Protein AF-A0AAD4HEG7-F1 (afdb_monomer)

Sequence (80 aa):
VCAVCLGRHNHSFIECPADRLWDNFYPTVSKRVAKQLLIRSSDKPLCMDWQQGKSCPARSHDEKHLCSGCLSLSHGAQSC

Organism: NCBI:txid1912939

pLDDT: mean 90.41, std 4.84, range [70.56, 96.0]

Structure (mmCIF, N/CA/C/O backbone):
data_AF-A0AAD4HEG7-F1
#
_entry.id   AF-A0AAD4HEG7-F1
#
loop_
_atom_site.group_PDB
_atom_site.id
_atom_site.type_symbol
_atom_site.label_atom_id
_atom_site.label_alt_id
_atom_site.label_comp_id
_atom_site.label_asym_id
_atom_site.label_entity_id
_atom_site.label_seq_id
_atom_site.pdbx_PDB_ins_code
_atom_site.Cartn_x
_atom_site.Cartn_y
_atom_site.Cartn_z
_atom_site.occupancy
_atom_site.B_iso_or_equiv
_atom_site.auth_seq_id
_atom_site.auth_comp_id
_atom_site.auth_asym_id
_atom_site.auth_atom_id
_atom_site.pdbx_PDB_model_num
ATOM 1 N N . VAL A 1 1 ? 11.560 -5.759 4.603 1.00 86.62 1 VAL A N 1
ATOM 2 C CA . VAL A 1 1 ? 10.765 -4.600 5.070 1.00 86.62 1 VAL A CA 1
ATOM 3 C C . VAL A 1 1 ? 9.298 -4.939 4.89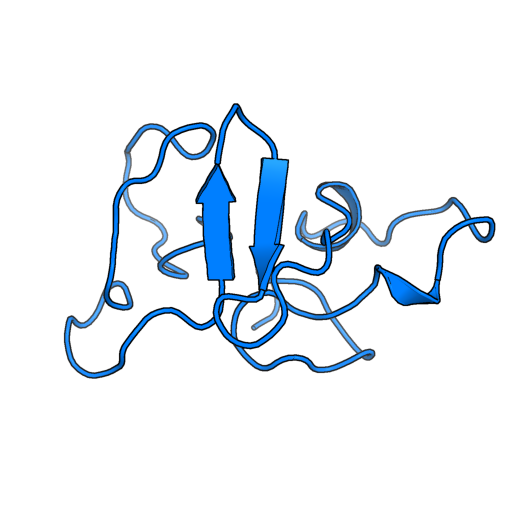0 1.00 86.62 1 VAL A C 1
ATOM 5 O O . VAL A 1 1 ? 8.945 -5.472 3.844 1.00 86.62 1 VAL A O 1
ATOM 8 N N . CYS A 1 2 ? 8.465 -4.677 5.891 1.00 92.06 2 CYS A N 1
ATOM 9 C CA . CYS A 1 2 ? 7.016 -4.758 5.762 1.00 92.06 2 CYS A CA 1
ATOM 10 C C . CYS A 1 2 ? 6.489 -3.566 4.962 1.00 92.06 2 CYS A C 1
ATOM 12 O O . CYS A 1 2 ? 6.780 -2.429 5.312 1.00 92.06 2 CYS A O 1
ATOM 14 N N . ALA A 1 3 ? 5.663 -3.800 3.943 1.00 93.12 3 ALA A N 1
ATOM 15 C CA . ALA A 1 3 ? 5.060 -2.710 3.177 1.00 93.12 3 ALA A CA 1
ATOM 16 C C . ALA A 1 3 ? 4.045 -1.876 3.990 1.00 93.12 3 ALA A C 1
ATOM 18 O O . ALA A 1 3 ? 3.753 -0.746 3.622 1.00 93.12 3 ALA A O 1
ATOM 19 N N . VAL A 1 4 ? 3.514 -2.405 5.096 1.00 94.50 4 VAL A N 1
ATOM 20 C CA . VAL A 1 4 ? 2.537 -1.692 5.935 1.00 94.50 4 VAL A CA 1
ATOM 21 C C . VAL A 1 4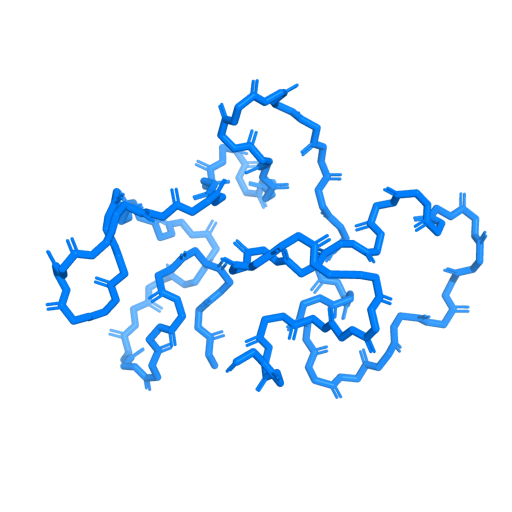 ? 3.244 -0.791 6.947 1.00 94.50 4 VAL A C 1
ATOM 23 O O . VAL A 1 4 ? 3.108 0.425 6.882 1.00 94.50 4 VAL A O 1
ATOM 26 N N . CYS A 1 5 ? 4.036 -1.366 7.858 1.00 94.12 5 CYS A N 1
ATOM 27 C CA . CYS A 1 5 ? 4.669 -0.608 8.946 1.00 94.12 5 CYS A CA 1
ATOM 28 C C . CYS A 1 5 ? 6.113 -0.161 8.664 1.00 94.12 5 CYS A C 1
ATOM 30 O O . CYS A 1 5 ? 6.754 0.405 9.546 1.00 94.12 5 CYS A O 1
ATOM 32 N N . LEU A 1 6 ? 6.667 -0.470 7.486 1.00 92.06 6 LEU A N 1
ATOM 33 C CA . LEU A 1 6 ? 8.067 -0.208 7.106 1.00 92.06 6 LEU A CA 1
ATOM 34 C C . LEU A 1 6 ? 9.125 -0.857 8.023 1.00 92.06 6 LEU A C 1
ATOM 36 O O . LEU A 1 6 ? 10.324 -0.628 7.881 1.00 92.06 6 LEU A O 1
ATOM 40 N N . GLY A 1 7 ? 8.709 -1.738 8.934 1.00 90.25 7 GLY A N 1
ATOM 41 C CA . GLY A 1 7 ? 9.600 -2.444 9.848 1.00 90.25 7 GLY A CA 1
ATOM 42 C C . GLY A 1 7 ? 10.411 -3.552 9.175 1.00 90.25 7 GLY A C 1
ATOM 43 O O . GLY A 1 7 ? 9.986 -4.168 8.194 1.00 90.25 7 GLY A O 1
ATOM 44 N N . ARG A 1 8 ? 11.586 -3.851 9.737 1.00 89.12 8 ARG A N 1
ATOM 45 C CA . ARG A 1 8 ? 12.450 -4.984 9.341 1.00 89.12 8 ARG A CA 1
ATOM 46 C C . ARG A 1 8 ? 12.388 -6.170 10.314 1.00 89.12 8 ARG A C 1
ATOM 48 O O . ARG A 1 8 ? 13.211 -7.072 10.223 1.00 89.12 8 ARG A O 1
ATOM 55 N N . HIS A 1 9 ? 11.425 -6.168 11.230 1.00 88.50 9 HIS A N 1
ATOM 56 C CA . HIS A 1 9 ? 11.232 -7.231 12.213 1.00 88.50 9 HIS A CA 1
ATOM 57 C C . HIS A 1 9 ? 10.405 -8.398 11.653 1.00 88.50 9 HIS A C 1
ATOM 59 O O . HIS A 1 9 ? 9.742 -8.273 10.623 1.00 88.50 9 HIS A O 1
ATOM 65 N N . ASN A 1 10 ? 10.461 -9.539 12.342 1.00 86.69 10 ASN A N 1
ATOM 66 C CA . ASN A 1 10 ? 9.739 -10.747 11.958 1.00 86.69 10 ASN A CA 1
ATOM 67 C C . ASN A 1 10 ? 8.250 -10.639 12.335 1.00 86.69 10 ASN A C 1
ATOM 69 O O . ASN A 1 10 ? 7.924 -10.485 13.511 1.00 86.69 10 ASN A O 1
ATOM 73 N N . HIS A 1 11 ? 7.365 -10.710 11.338 1.00 89.06 11 HIS A N 1
ATOM 74 C CA . HIS A 1 11 ? 5.919 -10.897 11.488 1.00 89.06 11 HIS A CA 1
ATOM 75 C C . HIS A 1 11 ? 5.297 -11.375 10.163 1.00 89.06 11 HIS A C 1
ATOM 77 O O . HIS A 1 11 ? 5.973 -11.437 9.134 1.00 89.06 11 HIS A O 1
ATOM 83 N N . SER A 1 12 ? 3.982 -11.629 10.142 1.00 87.94 12 SER A N 1
ATOM 84 C CA . SER A 1 12 ? 3.256 -11.903 8.893 1.00 87.94 12 SER A CA 1
ATOM 85 C C . SER A 1 12 ? 3.140 -10.643 8.020 1.00 87.94 12 SER A C 1
ATOM 87 O O . SER A 1 12 ? 2.320 -9.765 8.273 1.00 87.94 12 SER A O 1
ATOM 89 N N . PHE A 1 13 ? 3.959 -10.532 6.966 1.00 87.19 13 PHE A N 1
ATOM 90 C CA . PHE A 1 13 ? 3.936 -9.383 6.039 1.00 87.19 13 PHE A CA 1
ATOM 91 C C . PHE A 1 13 ? 2.683 -9.331 5.147 1.00 87.19 13 PHE A C 1
ATOM 93 O O . PHE A 1 13 ? 2.323 -8.275 4.611 1.00 87.19 13 PHE A O 1
ATOM 100 N N . ILE A 1 14 ? 2.039 -10.479 4.939 1.00 86.44 14 ILE A N 1
ATOM 101 C CA . ILE A 1 14 ? 0.837 -10.615 4.105 1.00 86.44 14 ILE A CA 1
ATOM 102 C C . ILE A 1 14 ? -0.441 -10.232 4.856 1.00 86.44 14 ILE A C 1
ATOM 104 O O . ILE A 1 14 ? -1.427 -9.852 4.227 1.00 86.44 14 ILE A O 1
ATOM 108 N N . GLU A 1 15 ? -0.391 -10.265 6.187 1.00 89.06 15 GLU A N 1
ATOM 109 C CA . GLU A 1 15 ? -1.518 -10.004 7.088 1.00 89.06 15 GLU A CA 1
ATOM 110 C C . GLU A 1 15 ? -1.144 -8.991 8.174 1.00 89.06 15 GLU A C 1
ATOM 112 O O . GLU A 1 15 ? -1.745 -8.981 9.241 1.00 89.06 15 GLU A O 1
ATOM 117 N N . CYS A 1 16 ? -0.141 -8.144 7.918 1.00 92.56 16 CYS A N 1
ATOM 118 C CA . CYS A 1 16 ? 0.332 -7.170 8.895 1.00 92.56 16 CYS A CA 1
ATOM 119 C C . CYS A 1 16 ? -0.831 -6.246 9.313 1.00 92.56 16 CYS A C 1
ATOM 121 O O . CYS A 1 16 ? -1.315 -5.481 8.470 1.00 92.56 16 CYS A O 1
ATOM 123 N N . PRO A 1 17 ? -1.271 -6.292 10.588 1.00 92.12 17 PRO A N 1
ATOM 124 C CA . PRO A 1 17 ? -2.424 -5.530 11.056 1.00 92.12 17 PRO A CA 1
ATOM 125 C C . PRO A 1 17 ? -2.038 -4.125 11.540 1.00 92.12 17 PRO A C 1
ATOM 127 O O . PRO A 1 17 ? -2.879 -3.419 12.087 1.00 92.12 17 PRO A O 1
ATOM 130 N N . ALA A 1 18 ? -0.774 -3.725 11.369 1.00 92.81 18 ALA A N 1
ATOM 131 C CA . ALA A 1 18 ? -0.248 -2.492 11.930 1.00 92.81 18 ALA A CA 1
ATOM 132 C C . ALA A 1 18 ? -0.992 -1.256 11.402 1.00 92.81 18 ALA A C 1
ATOM 134 O O . ALA A 1 18 ? -1.163 -1.049 10.197 1.00 92.81 18 ALA A O 1
ATOM 135 N N . ASP A 1 19 ? -1.417 -0.410 12.329 1.00 93.69 19 ASP A N 1
ATOM 136 C CA . ASP A 1 19 ? -1.990 0.906 12.079 1.00 93.69 19 ASP A CA 1
ATOM 137 C C . ASP A 1 19 ? -0.941 2.017 12.131 1.00 93.69 19 ASP A C 1
ATOM 139 O O . ASP A 1 19 ? -1.147 3.061 11.512 1.00 93.69 19 ASP A O 1
ATOM 143 N N . ARG A 1 20 ? 0.221 1.752 12.739 1.00 94.50 20 ARG A N 1
ATOM 144 C CA . ARG A 1 20 ? 1.374 2.658 12.837 1.00 94.50 20 ARG A CA 1
ATOM 145 C C . ARG A 1 20 ? 2.654 2.073 12.239 1.00 94.50 20 ARG A C 1
ATOM 147 O O . ARG A 1 20 ? 2.771 0.862 12.033 1.00 94.50 20 ARG A O 1
ATOM 154 N N . LEU A 1 21 ? 3.604 2.950 11.918 1.00 92.62 21 LEU A N 1
ATOM 155 C CA . LEU A 1 21 ? 4.949 2.569 11.495 1.00 92.62 21 LEU A CA 1
ATOM 156 C C . LEU A 1 21 ? 5.689 1.839 12.625 1.00 92.62 21 LEU A C 1
ATOM 158 O O . LEU A 1 21 ? 5.258 1.820 13.776 1.00 92.62 21 LEU A O 1
ATOM 162 N N . TRP A 1 22 ? 6.810 1.211 12.283 1.00 90.62 22 TRP A N 1
ATOM 163 C CA . TRP A 1 22 ? 7.615 0.408 13.206 1.00 90.62 22 TRP A CA 1
ATOM 164 C C . TRP A 1 22 ? 8.115 1.175 14.440 1.00 90.62 22 TRP A C 1
ATOM 166 O O . TRP A 1 22 ? 8.383 0.545 15.459 1.00 90.62 22 TRP A O 1
ATOM 176 N N . ASP A 1 23 ? 8.239 2.501 14.348 1.00 89.94 23 ASP A N 1
ATOM 177 C CA . ASP A 1 23 ? 8.646 3.406 15.430 1.00 89.94 23 ASP A CA 1
ATOM 178 C C . ASP A 1 23 ? 7.467 3.884 16.296 1.00 89.94 23 ASP A C 1
ATOM 180 O O . ASP A 1 23 ? 7.664 4.584 17.286 1.00 89.94 23 ASP A O 1
ATOM 184 N N . ASN A 1 24 ? 6.2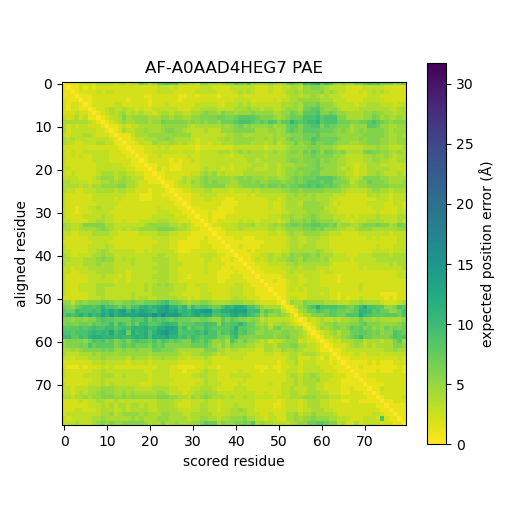39 3.501 15.937 1.00 89.06 24 ASN A N 1
ATOM 185 C CA . ASN A 1 24 ? 4.986 3.886 16.580 1.00 89.06 24 ASN A CA 1
ATOM 186 C C . ASN A 1 24 ? 4.659 5.398 16.545 1.00 89.06 24 ASN A C 1
ATOM 188 O O . ASN A 1 24 ? 3.622 5.817 17.073 1.00 89.06 24 ASN A O 1
ATOM 192 N N . PHE A 1 25 ? 5.484 6.225 15.894 1.00 90.88 25 PHE A N 1
ATOM 193 C CA . PHE A 1 25 ? 5.291 7.677 15.834 1.00 90.88 25 PHE A CA 1
ATOM 194 C C . PHE A 1 25 ? 4.209 8.058 14.828 1.00 90.88 25 PHE A C 1
ATOM 196 O O . PHE A 1 25 ? 3.292 8.817 15.152 1.00 90.88 25 PHE A O 1
ATOM 203 N N . TYR A 1 26 ? 4.284 7.494 13.623 1.00 91.56 26 TYR A N 1
ATOM 204 C CA . TYR A 1 26 ? 3.413 7.875 12.514 1.00 91.56 26 TYR A CA 1
ATOM 205 C C . TYR A 1 26 ? 2.392 6.785 12.185 1.00 91.56 26 TYR A C 1
ATOM 207 O O . TYR A 1 26 ? 2.707 5.595 12.275 1.00 91.56 26 TYR A O 1
ATOM 215 N N . PRO A 1 27 ? 1.166 7.154 11.774 1.00 94.06 27 PRO A N 1
ATOM 216 C CA . PRO A 1 27 ? 0.233 6.195 11.206 1.00 94.06 27 PRO A CA 1
ATOM 217 C C . PRO A 1 27 ? 0.796 5.614 9.904 1.00 94.06 27 PRO A C 1
ATOM 219 O O . PRO A 1 27 ? 1.492 6.281 9.139 1.00 94.06 27 PRO A O 1
ATOM 222 N N . THR A 1 28 ? 0.463 4.359 9.635 1.00 95.50 28 THR A N 1
ATOM 223 C CA . THR A 1 28 ? 0.737 3.727 8.342 1.00 95.50 28 THR A CA 1
ATOM 224 C C . THR A 1 28 ? -0.029 4.438 7.230 1.00 95.50 28 THR A C 1
ATOM 226 O O . THR A 1 28 ? -1.170 4.854 7.412 1.00 95.50 28 THR A O 1
ATOM 229 N N . VAL A 1 29 ? 0.579 4.554 6.052 1.00 95.75 29 VAL A N 1
ATOM 230 C CA . VAL A 1 29 ? -0.082 5.118 4.862 1.00 95.75 29 VAL A CA 1
ATOM 231 C C . VAL A 1 29 ? -0.902 4.056 4.125 1.00 95.75 29 VAL A C 1
ATOM 233 O O . VAL A 1 29 ? -1.908 4.358 3.477 1.00 95.75 29 VAL A O 1
ATOM 236 N N . SER A 1 30 ? -0.510 2.791 4.259 1.00 95.44 30 SER A N 1
ATOM 237 C CA . SER A 1 30 ? -1.164 1.644 3.638 1.00 95.44 30 SER A CA 1
ATOM 238 C C . SER A 1 30 ? -1.704 0.658 4.677 1.00 95.44 30 SER A C 1
ATOM 240 O O . SER A 1 30 ? -1.362 0.710 5.857 1.00 95.44 30 SER A O 1
ATOM 242 N N . LYS A 1 31 ? -2.596 -0.231 4.242 1.00 95.44 31 LYS A N 1
ATOM 243 C CA . LYS A 1 31 ? -3.176 -1.313 5.046 1.00 95.44 31 LYS A CA 1
ATOM 244 C C . LYS A 1 31 ? -3.258 -2.600 4.235 1.00 95.44 31 LYS A C 1
ATOM 246 O O . LYS A 1 31 ? -3.348 -2.561 3.006 1.00 95.44 31 LYS A O 1
ATOM 251 N N . ARG A 1 32 ? -3.280 -3.741 4.926 1.00 94.12 32 ARG A N 1
ATOM 252 C CA . ARG A 1 32 ? -3.633 -5.033 4.327 1.00 94.12 32 ARG A CA 1
ATOM 253 C C . ARG A 1 32 ? -5.125 -5.298 4.475 1.00 94.12 32 ARG A C 1
ATOM 255 O O . ARG A 1 32 ? -5.657 -5.215 5.575 1.00 94.12 32 ARG A O 1
ATOM 262 N N . VAL A 1 33 ? -5.779 -5.656 3.376 1.00 92.69 33 VAL A N 1
ATOM 263 C CA . VAL A 1 33 ? -7.175 -6.117 3.356 1.00 92.69 33 VAL A CA 1
ATOM 264 C C . VAL A 1 33 ? -7.246 -7.322 2.431 1.00 92.69 33 VAL A C 1
ATOM 266 O O . VAL A 1 33 ? -6.848 -7.221 1.277 1.00 92.69 33 VAL A O 1
ATOM 269 N N . ALA A 1 34 ? -7.692 -8.477 2.935 1.00 89.00 34 ALA A N 1
ATOM 270 C CA . ALA A 1 34 ? -7.801 -9.717 2.152 1.00 89.00 34 ALA A CA 1
ATOM 271 C C . ALA A 1 34 ? -6.536 -10.039 1.316 1.00 89.00 34 ALA A C 1
ATOM 273 O O . ALA A 1 34 ? -6.616 -10.339 0.127 1.00 89.00 34 ALA A O 1
ATOM 274 N N . LYS A 1 35 ? -5.348 -9.942 1.936 1.00 87.62 35 LYS A N 1
ATOM 275 C CA . LYS A 1 35 ? -4.015 -10.117 1.311 1.00 87.62 35 LYS A CA 1
ATOM 276 C C . LYS A 1 35 ? -3.631 -9.057 0.266 1.00 87.62 35 LYS A C 1
ATOM 278 O O . LYS A 1 35 ? -2.501 -9.078 -0.218 1.00 87.62 35 LYS A O 1
ATOM 283 N N . GLN A 1 36 ? -4.486 -8.088 -0.041 1.00 91.75 36 GLN A N 1
ATOM 284 C CA . GLN A 1 36 ? -4.156 -6.941 -0.887 1.00 91.75 36 GLN A CA 1
ATOM 285 C C . GLN A 1 36 ? -3.552 -5.809 -0.059 1.00 91.75 36 GLN A C 1
ATOM 287 O O . GLN A 1 36 ? -3.849 -5.674 1.127 1.00 91.75 36 GLN A O 1
ATOM 292 N N . LEU A 1 37 ? -2.690 -5.009 -0.683 1.00 94.75 37 LEU A N 1
ATOM 293 C CA . LEU A 1 37 ? -2.120 -3.808 -0.084 1.00 94.75 37 LEU A CA 1
ATOM 294 C C . LEU A 1 37 ? -2.840 -2.589 -0.655 1.00 94.75 37 LEU A C 1
ATOM 296 O O . LEU A 1 37 ? -2.815 -2.383 -1.865 1.00 94.75 37 LEU A O 1
ATOM 300 N N . LEU A 1 38 ? -3.479 -1.805 0.208 1.00 96.00 38 LEU A N 1
ATOM 301 C CA . LEU A 1 38 ? -4.303 -0.662 -0.180 1.00 96.00 38 LEU A CA 1
ATOM 302 C C . LEU A 1 38 ? -3.801 0.618 0.487 1.00 96.00 38 LEU A C 1
ATOM 304 O O . LEU A 1 38 ? -3.344 0.586 1.631 1.00 96.00 38 LEU A O 1
ATOM 308 N N . ILE A 1 39 ? -3.936 1.753 -0.192 1.00 95.50 39 ILE A N 1
ATOM 309 C CA . ILE A 1 39 ? -3.722 3.077 0.405 1.00 95.50 39 ILE A CA 1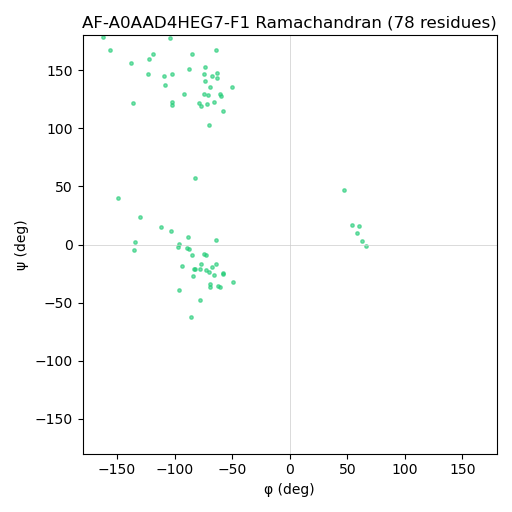
ATOM 310 C C . ILE A 1 39 ? -4.874 3.367 1.370 1.00 95.50 39 ILE A C 1
ATOM 312 O O . ILE A 1 39 ? -6.037 3.283 0.986 1.00 95.50 39 ILE A O 1
ATOM 316 N N . ARG A 1 40 ? -4.584 3.762 2.613 1.00 94.38 40 ARG A N 1
ATOM 317 C CA . ARG A 1 40 ? -5.632 4.002 3.620 1.00 94.38 40 ARG A CA 1
ATOM 318 C C . ARG A 1 40 ? -6.597 5.126 3.257 1.00 94.38 40 ARG A C 1
ATOM 320 O O . ARG A 1 40 ? -7.767 5.017 3.589 1.00 94.38 40 ARG A O 1
ATOM 327 N N . SER A 1 41 ? -6.116 6.184 2.605 1.00 93.62 41 SER A N 1
ATOM 328 C CA . SER A 1 41 ? -6.917 7.374 2.287 1.00 93.62 41 SER A CA 1
ATOM 329 C C . SER A 1 41 ? -7.857 7.208 1.093 1.00 93.62 41 SER A C 1
ATOM 331 O O . SER A 1 41 ? -8.790 7.989 0.952 1.00 93.62 41 SER A O 1
ATOM 333 N N . SER A 1 42 ? -7.600 6.241 0.209 1.00 93.69 42 SER A N 1
ATOM 334 C CA . SER A 1 42 ? -8.329 6.110 -1.063 1.00 93.69 42 SER A CA 1
ATOM 335 C C . SER A 1 42 ? -8.752 4.685 -1.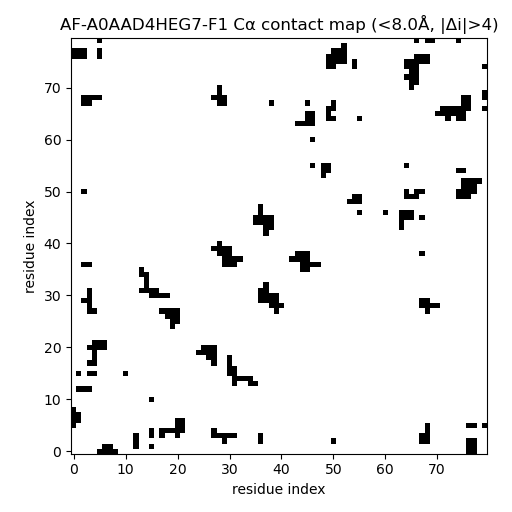405 1.00 93.69 42 SER A C 1
ATOM 337 O O . SER A 1 42 ? -9.374 4.481 -2.442 1.00 93.69 42 SER A O 1
ATOM 339 N N . ASP A 1 43 ? -8.353 3.701 -0.595 1.00 94.56 43 ASP A N 1
ATOM 340 C CA . ASP A 1 43 ? -8.533 2.266 -0.842 1.00 94.56 43 ASP A CA 1
ATOM 341 C C . ASP A 1 43 ? -7.992 1.785 -2.203 1.00 94.56 43 ASP A C 1
ATOM 343 O O . ASP A 1 43 ? -8.281 0.676 -2.652 1.00 94.56 43 ASP A O 1
ATOM 347 N N . LYS A 1 44 ? -7.140 2.588 -2.856 1.00 94.62 44 LYS A N 1
ATOM 348 C CA . LYS A 1 44 ? -6.497 2.211 -4.113 1.00 94.62 44 LYS A CA 1
ATOM 349 C C . LYS A 1 44 ? -5.476 1.097 -3.879 1.00 94.62 44 LYS A C 1
ATOM 351 O O . LYS A 1 44 ? -4.679 1.197 -2.940 1.00 94.62 44 LYS A O 1
ATOM 356 N N . PRO A 1 45 ? -5.453 0.062 -4.735 1.00 94.69 45 PRO A N 1
ATOM 357 C CA . PRO A 1 45 ? -4.502 -1.027 -4.608 1.00 94.69 45 PRO A CA 1
ATOM 358 C C . PRO A 1 45 ? -3.097 -0.601 -5.024 1.00 94.69 45 PRO A C 1
ATOM 360 O O . PRO A 1 45 ? -2.908 0.095 -6.020 1.00 94.69 45 PRO A O 1
ATOM 363 N N . LEU A 1 46 ? -2.110 -1.089 -4.281 1.00 94.38 46 LEU A N 1
ATOM 364 C CA . LEU A 1 46 ? -0.691 -0.939 -4.571 1.00 94.38 46 LEU A CA 1
ATOM 365 C C . LEU A 1 46 ? -0.125 -2.221 -5.172 1.00 94.38 46 LEU A C 1
ATOM 367 O O . LEU A 1 46 ? -0.517 -3.334 -4.809 1.00 94.38 46 LEU A O 1
ATOM 371 N N . CYS A 1 47 ? 0.846 -2.066 -6.066 1.00 93.00 47 CYS A N 1
ATOM 372 C CA . CYS A 1 47 ? 1.590 -3.198 -6.591 1.00 93.00 47 CYS A CA 1
ATOM 373 C C . CYS A 1 47 ? 2.520 -3.761 -5.511 1.00 93.00 47 CYS A C 1
ATOM 375 O O . CYS A 1 47 ? 3.394 -3.063 -4.996 1.00 93.00 47 CYS A O 1
ATOM 377 N N . MET A 1 48 ? 2.339 -5.039 -5.178 1.00 89.44 48 MET A N 1
ATOM 378 C CA . MET A 1 48 ? 3.170 -5.740 -4.200 1.00 89.44 48 MET A CA 1
ATOM 379 C C . MET A 1 48 ? 4.593 -5.975 -4.692 1.00 89.44 48 MET A C 1
ATOM 381 O O . MET A 1 48 ? 5.522 -5.932 -3.889 1.00 89.44 48 MET A O 1
ATOM 385 N N . ASP A 1 49 ? 4.770 -6.211 -5.989 1.00 89.81 49 ASP A N 1
ATOM 386 C CA . ASP A 1 49 ? 6.096 -6.372 -6.585 1.00 89.81 49 ASP A CA 1
ATOM 387 C C . ASP A 1 49 ? 6.852 -5.051 -6.576 1.00 89.81 49 ASP A C 1
ATOM 389 O O . ASP A 1 49 ? 8.027 -5.041 -6.244 1.00 89.81 49 ASP A O 1
ATOM 393 N N . TRP A 1 50 ? 6.159 -3.927 -6.793 1.00 91.50 50 TRP A N 1
ATOM 394 C CA . TRP A 1 50 ? 6.752 -2.598 -6.649 1.00 91.50 50 TRP A CA 1
ATOM 395 C C . TRP A 1 50 ? 7.266 -2.338 -5.231 1.00 91.50 50 TRP A C 1
ATOM 397 O O . TRP A 1 50 ? 8.307 -1.718 -5.066 1.00 91.50 50 TRP A O 1
ATOM 407 N N . GLN A 1 51 ? 6.571 -2.830 -4.196 1.00 91.62 51 GLN A N 1
ATOM 408 C CA . GLN A 1 51 ? 7.034 -2.672 -2.810 1.00 91.62 51 GLN A CA 1
ATOM 409 C C . GLN A 1 51 ? 8.241 -3.545 -2.468 1.00 91.62 51 GLN A C 1
ATOM 411 O O . GLN A 1 51 ? 8.939 -3.273 -1.487 1.00 91.62 51 GLN A O 1
ATOM 416 N N . GLN A 1 52 ? 8.461 -4.620 -3.224 1.00 84.12 52 GLN A N 1
ATOM 417 C CA . GLN A 1 52 ? 9.646 -5.450 -3.083 1.00 84.12 52 GLN A CA 1
ATOM 418 C C . GLN A 1 52 ? 10.828 -4.687 -3.695 1.00 84.12 52 GLN A C 1
ATOM 420 O O . GLN A 1 52 ? 10.666 -3.941 -4.647 1.00 84.12 52 GLN A O 1
ATOM 425 N N . GLY A 1 53 ? 12.041 -4.837 -3.153 1.00 72.38 53 GLY A N 1
ATOM 426 C CA . GLY A 1 53 ? 13.205 -4.037 -3.581 1.00 72.38 53 GLY A CA 1
ATOM 427 C C . GLY A 1 53 ? 13.652 -4.264 -5.033 1.00 72.38 53 GLY A C 1
ATOM 428 O O . GLY A 1 53 ? 14.668 -3.722 -5.453 1.00 72.38 53 GLY A O 1
ATOM 429 N N . LYS A 1 54 ? 12.922 -5.087 -5.791 1.00 70.56 54 LYS A N 1
ATOM 430 C CA . LYS A 1 54 ? 13.091 -5.290 -7.224 1.00 70.56 54 LYS A CA 1
ATOM 431 C C . LYS A 1 54 ? 11.989 -4.498 -7.916 1.00 70.56 54 LYS A C 1
ATOM 433 O O . LYS A 1 54 ? 10.820 -4.747 -7.647 1.00 70.56 54 LYS A O 1
ATOM 438 N N . SER A 1 55 ? 12.351 -3.575 -8.803 1.00 74.44 55 SER A N 1
ATOM 439 C CA . SER A 1 55 ? 11.372 -2.834 -9.601 1.00 74.44 55 SER A CA 1
ATOM 440 C C . SER A 1 55 ? 10.382 -3.792 -10.266 1.00 74.44 55 SER A C 1
ATOM 442 O O . SER A 1 55 ? 10.784 -4.821 -10.817 1.00 74.44 55 SER A O 1
ATOM 444 N N . CYS A 1 56 ? 9.092 -3.458 -10.227 1.00 86.75 56 CYS A N 1
ATOM 445 C CA . CYS A 1 56 ? 8.082 -4.231 -10.939 1.00 86.75 56 CYS A CA 1
ATOM 446 C C . CYS A 1 56 ? 8.326 -4.089 -12.456 1.00 86.75 56 CYS A C 1
ATOM 448 O O . CYS A 1 56 ? 8.342 -2.964 -12.957 1.00 86.75 56 CYS A O 1
ATOM 450 N N . PRO A 1 57 ? 8.532 -5.187 -13.208 1.00 82.12 57 PRO A N 1
ATOM 451 C CA . PRO A 1 57 ? 8.813 -5.110 -14.643 1.00 82.12 57 PRO A CA 1
ATOM 452 C C . PRO A 1 57 ? 7.556 -4.830 -15.480 1.00 82.12 57 PRO A C 1
ATOM 454 O O . PRO A 1 57 ? 7.653 -4.464 -16.651 1.00 82.12 57 PRO A O 1
ATOM 457 N N . ALA A 1 58 ? 6.372 -5.038 -14.905 1.00 83.81 58 ALA A N 1
ATOM 458 C CA . ALA A 1 58 ? 5.110 -4.896 -15.605 1.00 83.81 58 ALA A CA 1
ATOM 459 C C . ALA A 1 58 ? 4.717 -3.422 -15.727 1.00 83.81 58 ALA A C 1
ATOM 461 O O . ALA A 1 58 ? 4.520 -2.751 -14.721 1.00 83.81 58 ALA A O 1
ATOM 462 N N . ARG A 1 59 ? 4.535 -2.966 -16.970 1.00 81.44 59 ARG A N 1
ATOM 463 C CA . ARG A 1 59 ? 4.101 -1.599 -17.307 1.00 81.44 59 ARG A CA 1
ATOM 464 C C . ARG A 1 59 ? 2.587 -1.415 -17.397 1.00 81.44 59 ARG A C 1
ATOM 466 O O . ARG A 1 59 ? 2.094 -0.328 -17.660 1.00 81.44 59 ARG A O 1
ATOM 473 N N . SER A 1 60 ? 1.834 -2.499 -17.220 1.00 86.69 60 SER A N 1
ATOM 474 C CA . SER A 1 60 ? 0.376 -2.507 -17.365 1.00 86.69 60 SER A CA 1
ATOM 475 C C . SER A 1 60 ? -0.372 -1.846 -16.206 1.00 86.69 60 SER A C 1
ATOM 477 O O . SER A 1 60 ? -1.592 -1.735 -16.278 1.00 86.69 60 SER A O 1
ATOM 479 N N . HIS A 1 61 ? 0.325 -1.483 -15.126 1.00 87.44 61 HIS A N 1
ATOM 480 C CA . HIS A 1 61 ? -0.281 -0.958 -13.903 1.00 87.44 61 HIS A CA 1
ATOM 481 C C . HIS A 1 61 ? 0.640 0.033 -13.173 1.00 87.44 61 HIS A C 1
ATOM 483 O O . HIS A 1 61 ? 0.743 0.011 -11.941 1.00 87.44 61 HIS A O 1
ATOM 489 N N . ASP A 1 62 ? 1.330 0.887 -13.931 1.00 85.94 62 ASP A N 1
ATOM 490 C CA . ASP A 1 62 ? 2.247 1.900 -13.391 1.00 85.94 62 ASP A CA 1
ATOM 491 C C . ASP A 1 62 ? 1.532 2.855 -12.415 1.00 85.94 62 ASP A C 1
ATOM 493 O O . ASP A 1 62 ? 2.138 3.345 -11.464 1.00 85.94 62 ASP A O 1
ATOM 497 N N . GLU A 1 63 ? 0.212 3.045 -12.535 1.00 88.19 63 GLU A N 1
ATOM 498 C CA . GLU A 1 63 ? -0.576 3.837 -11.583 1.00 88.19 63 GLU A CA 1
ATOM 499 C C . GLU A 1 63 ? -0.617 3.245 -10.162 1.00 88.19 63 GLU A C 1
ATOM 501 O O . GLU A 1 63 ? -0.965 3.941 -9.207 1.00 88.19 63 GLU A O 1
ATOM 506 N N . LYS A 1 64 ? -0.255 1.964 -10.006 1.00 90.81 64 LYS A N 1
ATOM 507 C CA . LYS A 1 64 ? -0.168 1.259 -8.716 1.00 90.81 64 LYS A CA 1
ATOM 508 C C . LYS A 1 64 ? 1.259 1.221 -8.161 1.00 90.81 64 LYS A C 1
ATOM 510 O O . LYS A 1 64 ? 1.467 0.670 -7.074 1.00 90.81 64 LYS A O 1
ATOM 515 N N . HIS A 1 65 ? 2.244 1.761 -8.882 1.00 93.50 65 HIS A N 1
ATOM 516 C CA . HIS A 1 65 ? 3.656 1.828 -8.476 1.00 93.50 65 HIS A CA 1
ATOM 517 C C . HIS A 1 65 ? 3.911 3.021 -7.551 1.00 93.50 65 HIS A C 1
ATOM 519 O O . HIS A 1 65 ? 4.740 3.885 -7.809 1.00 93.50 65 HIS A O 1
ATOM 525 N N . LEU A 1 66 ? 3.176 3.066 -6.443 1.00 93.88 66 LEU A N 1
ATOM 526 C CA . LEU A 1 66 ? 3.341 4.072 -5.397 1.00 93.88 66 LEU A CA 1
ATOM 527 C C . LEU A 1 66 ? 3.970 3.422 -4.168 1.00 93.88 66 LEU A C 1
ATOM 529 O O . LEU A 1 66 ? 3.560 2.332 -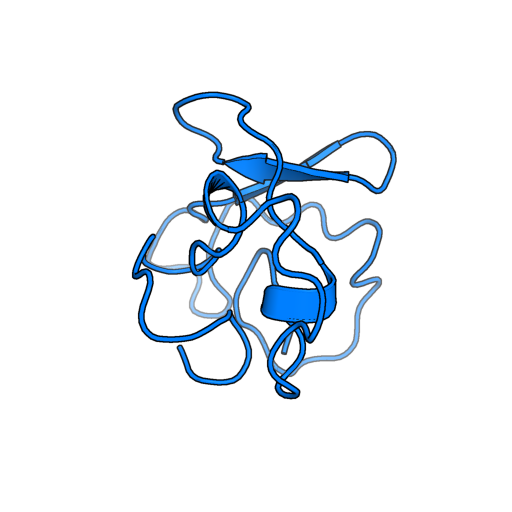3.767 1.00 93.88 66 LEU A O 1
ATOM 533 N N . CYS A 1 67 ? 4.935 4.087 -3.543 1.00 94.25 67 CYS A N 1
ATOM 534 C CA . CYS A 1 67 ? 5.519 3.651 -2.282 1.00 94.25 67 CYS A CA 1
ATOM 535 C C . CYS A 1 67 ? 4.438 3.572 -1.201 1.00 94.25 67 CYS A C 1
ATOM 537 O O . CYS A 1 67 ? 3.729 4.542 -0.935 1.00 94.25 67 CYS A O 1
ATOM 539 N N . SER A 1 68 ? 4.340 2.438 -0.519 1.00 94.25 68 SER A N 1
ATOM 540 C CA . SER A 1 68 ? 3.345 2.241 0.535 1.00 94.25 68 SER A CA 1
ATOM 541 C C . SER A 1 68 ? 3.635 3.011 1.830 1.00 94.25 68 SER A C 1
ATOM 543 O O . SER A 1 68 ? 2.771 3.043 2.709 1.00 94.25 68 SER A O 1
ATOM 545 N N . GLY A 1 69 ? 4.827 3.610 1.943 1.00 93.06 69 GLY A N 1
ATOM 546 C CA . GLY A 1 69 ? 5.265 4.437 3.068 1.00 93.06 69 GLY A CA 1
ATOM 547 C C . GLY A 1 69 ? 5.080 5.941 2.860 1.00 93.06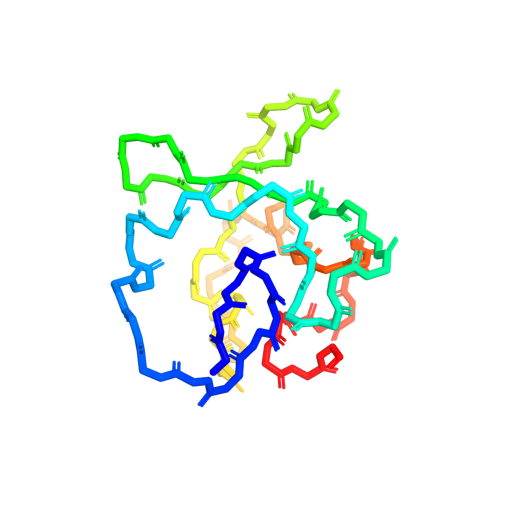 69 GLY A C 1
ATOM 548 O O . GLY A 1 69 ? 4.682 6.634 3.789 1.00 93.06 69 GLY A O 1
ATOM 549 N N . CYS A 1 70 ? 5.337 6.444 1.649 1.00 93.25 70 CYS A N 1
ATOM 550 C CA . CYS A 1 70 ? 5.360 7.886 1.360 1.00 93.25 70 CYS A CA 1
ATOM 551 C C . CYS A 1 70 ? 4.605 8.298 0.083 1.00 93.25 70 CYS A C 1
ATOM 553 O O . CYS A 1 70 ? 4.609 9.472 -0.273 1.00 93.25 70 CYS A O 1
ATOM 555 N N . LEU A 1 71 ? 3.970 7.352 -0.621 1.00 93.31 71 LEU A N 1
ATOM 556 C CA . LEU A 1 71 ? 3.271 7.557 -1.901 1.00 93.31 71 LEU A CA 1
ATOM 557 C C . LEU A 1 71 ? 4.153 8.076 -3.050 1.00 93.31 71 LEU A C 1
ATOM 559 O O . LEU A 1 71 ? 3.634 8.522 -4.068 1.00 93.31 71 LEU A O 1
ATOM 563 N N . SER A 1 72 ? 5.479 7.997 -2.929 1.00 92.50 72 SER A N 1
ATOM 564 C CA . SER A 1 72 ? 6.388 8.335 -4.027 1.00 92.50 72 SER A CA 1
ATOM 565 C C . SER A 1 72 ? 6.280 7.342 -5.189 1.00 92.50 72 SER A C 1
ATOM 567 O O . SER A 1 72 ? 6.138 6.142 -4.971 1.00 92.50 72 SER A O 1
ATOM 569 N N . LEU A 1 73 ? 6.425 7.832 -6.421 1.00 91.25 73 LEU A N 1
ATOM 570 C CA . LEU A 1 73 ? 6.532 7.019 -7.642 1.00 91.25 73 LEU A CA 1
ATOM 571 C C . LEU A 1 73 ? 7.969 6.546 -7.926 1.00 91.25 73 LEU A C 1
ATOM 573 O O . LEU A 1 73 ? 8.194 5.764 -8.843 1.00 91.25 73 LEU A O 1
ATOM 577 N N . SER A 1 74 ? 8.967 7.047 -7.188 1.00 90.19 74 SER A N 1
ATOM 578 C CA . SER A 1 74 ? 10.381 6.770 -7.485 1.00 90.19 74 SER A CA 1
ATOM 579 C C . SER A 1 74 ? 10.887 5.444 -6.924 1.00 90.19 74 SER A C 1
ATOM 581 O O . SER A 1 74 ? 11.905 4.933 -7.384 1.00 90.19 74 SER A O 1
ATOM 583 N N . HIS A 1 75 ? 10.205 4.898 -5.918 1.00 90.62 75 HIS A N 1
ATOM 584 C CA . HIS A 1 75 ? 10.626 3.696 -5.208 1.00 90.62 75 HIS A CA 1
ATOM 585 C C . HIS A 1 75 ? 9.438 2.982 -4.553 1.00 90.62 75 HIS A C 1
ATOM 587 O O . HIS A 1 75 ? 8.348 3.541 -4.428 1.00 90.62 75 HIS A O 1
ATOM 593 N N . GLY A 1 76 ? 9.661 1.746 -4.110 1.00 92.25 76 GLY A N 1
ATOM 594 C CA . GLY A 1 76 ? 8.745 1.006 -3.242 1.00 92.25 76 GLY A CA 1
ATOM 595 C C . GLY A 1 76 ? 9.213 0.944 -1.790 1.00 92.25 76 GLY A C 1
ATOM 596 O O . GLY A 1 76 ? 10.314 1.377 -1.458 1.00 92.25 76 GLY A O 1
ATOM 597 N N . ALA A 1 77 ? 8.402 0.331 -0.924 1.00 91.88 77 ALA A N 1
ATOM 598 C CA . ALA A 1 77 ? 8.613 0.263 0.527 1.00 91.88 77 ALA A CA 1
ATOM 599 C C . ALA A 1 77 ? 10.011 -0.185 0.989 1.00 91.88 77 ALA A C 1
ATOM 601 O O . ALA A 1 77 ? 10.465 0.227 2.050 1.00 91.88 77 ALA A O 1
ATOM 602 N N . GLN A 1 78 ? 10.694 -1.055 0.240 1.00 88.44 78 GLN A N 1
ATOM 603 C CA . GLN A 1 78 ? 12.043 -1.510 0.600 1.00 88.44 78 GLN A CA 1
ATOM 604 C C . GLN A 1 78 ? 13.115 -0.415 0.564 1.00 88.44 78 GLN A C 1
ATOM 606 O O . GLN A 1 78 ? 14.116 -0.542 1.269 1.00 88.44 78 GLN A O 1
ATOM 611 N N . SER A 1 79 ? 12.907 0.622 -0.242 1.00 88.19 79 SER A N 1
ATOM 612 C CA . SER A 1 79 ? 13.823 1.754 -0.413 1.00 88.19 79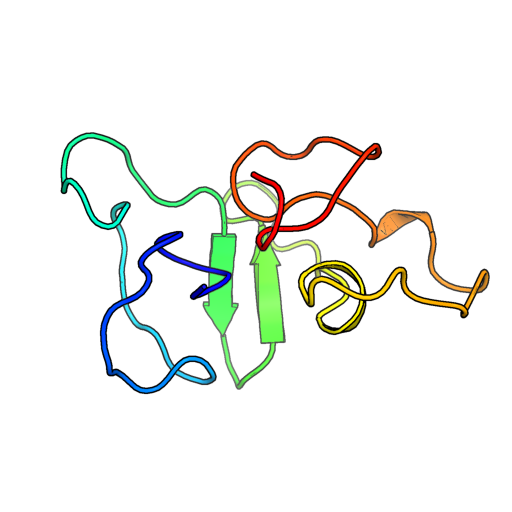 SER A CA 1
ATOM 613 C C . SER A 1 79 ? 13.243 3.054 0.151 1.00 88.19 79 SER A C 1
ATOM 615 O O . SER A 1 79 ? 13.725 4.128 -0.201 1.00 88.19 79 SER A O 1
ATOM 617 N N . CYS A 1 80 ? 12.1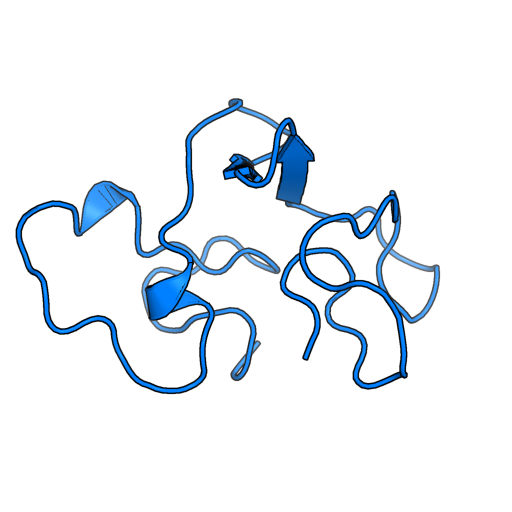95 2.940 0.972 1.00 87.56 80 CYS A N 1
ATOM 618 C CA . CYS A 1 80 ? 11.565 4.045 1.684 1.00 87.56 80 CYS A CA 1
ATOM 619 C C . CYS A 1 80 ? 12.303 4.367 2.986 1.00 87.56 80 CYS A C 1
ATOM 621 O O . CYS A 1 80 ? 12.863 3.424 3.599 1.00 87.56 80 CYS A O 1
#

Secondary structure (DSSP, 8-state):
--TTT---SSS-SSS---SB-TTSSSB-SEEEETTEEEETTT-PBPPHHHHSSSPP---TTGGG---TTT--SS--GGG-

Foldseek 3Di:
DQLFQLDPDDDPSQQPQAQYHPVRPGGFQWGHDPSFIAGPVPRHTADPVQQPQDHDPDPPPLVRNAARHPRDSPGHSVVD

Radius of gyration: 11.41 Å; Cα contacts (8 Å, |Δi|>4): 170; chains: 1; bounding box: 22×20×34 Å

Solvent-accessible surface area (backbone atoms only — not comparable to full-atom values): 4537 Å² total; per-residue (Å²): 94,29,48,35,27,61,31,82,72,94,70,62,69,61,66,41,82,48,64,32,27,68,83,65,80,48,70,31,46,17,38,53,55,96,70,40,44,23,33,66,91,72,67,47,63,43,42,68,53,26,30,38,85,52,80,54,86,66,76,92,53,60,91,21,39,41,13,35,68,78,62,40,72,88,46,18,24,56,76,104

Nearest PDB structures (foldseek):
  2w8d-assembly1_A  TM=6.870E-01  e=2.682E+00  Bacillus subtilis
  1go3-assembly1_E  TM=5.109E-01  e=6.723E+00  Methanocaldococcus jannaschii

Mean predicted aligned error: 3.72 Å